Protein AF-Q8GTI9-F1 (afdb_monomer_lite)

pLDDT: mean 89.54, std 17.15, range [34.81, 98.62]

Organism: NCBI:txid209683

Radius of gyration: 22.35 Å; chains: 1; bounding box: 63×42×48 Å

InterPro domains:
  IPR003376 Peridinin-chlorophyll A binding protein [PF02429] (1-41)
  IPR003376 Peridinin-chlorophyll A binding protein [PF02429] (59-154)
  IPR036550 Peridinin-chlorophyll A binding superfamily [G3DSA:1.40.10.10] (1-45)
  IPR036550 Peridinin-chlorophyll A binding superfamily [G3DSA:1.40.10.10] (51-162)
  IPR036550 Peridinin-chlorophyll A binding superfamily [SSF48608] (1-51)
  IPR036550 Peridinin-chlorophyll A binding superfamily [SSF48608] (53-154)

Sequence (176 aa):
AVYDSVKGITDPKVPAYMKSLVNGPDAENAYKAFLEFKDVVAKNQVTTASAPAAVPSGDKIGVAAKALSDASYPFIKDIDWLSDIYLKPLPGKTAPETLKAIDKMIVMGAKMDGNLLKAAAEAHHKAIGSIDAKGVTSAADYEAVNAALGRLVAFRAQVHCHWTCTIPWPKSLVPP

Structure (mmCIF, N/CA/C/O backbone):
data_AF-Q8GTI9-F1
#
_entry.id   AF-Q8GTI9-F1
#
loop_
_atom_site.group_PDB
_atom_site.id
_atom_site.type_symbol
_atom_site.label_atom_id
_atom_site.label_alt_id
_atom_site.label_comp_id
_atom_site.label_asym_id
_atom_site.label_entity_id
_atom_site.label_seq_id
_atom_site.pdbx_PDB_ins_code
_atom_site.Cartn_x
_atom_site.Cartn_y
_atom_site.Cartn_z
_atom_site.occupancy
_atom_site.B_iso_or_equiv
_atom_site.auth_seq_id
_atom_site.auth_comp_id
_atom_site.auth_asym_id
_atom_site.auth_atom_id
_atom_site.pdbx_PDB_model_num
ATOM 1 N N . ALA A 1 1 ? -15.086 3.535 -1.855 1.00 89.31 1 ALA A N 1
ATOM 2 C CA . ALA A 1 1 ? -13.881 2.920 -2.456 1.00 89.31 1 ALA A CA 1
ATOM 3 C C . ALA A 1 1 ? -13.016 2.238 -1.398 1.00 89.31 1 ALA A C 1
ATOM 5 O O . ALA A 1 1 ? -13.216 1.054 -1.193 1.00 89.31 1 ALA A O 1
ATOM 6 N N . VAL A 1 2 ? -12.132 2.944 -0.669 1.00 95.62 2 VAL A N 1
ATOM 7 C CA . VAL A 1 2 ? -11.242 2.304 0.333 1.00 95.62 2 VAL A CA 1
ATOM 8 C C . VAL A 1 2 ? -12.025 1.504 1.383 1.00 95.62 2 VAL A C 1
ATOM 10 O O . VAL A 1 2 ? -11.707 0.344 1.622 1.00 95.62 2 VAL A O 1
ATOM 13 N N . TYR A 1 3 ? -13.086 2.090 1.955 1.00 95.44 3 TYR A N 1
ATOM 14 C CA . TYR A 1 3 ? -13.953 1.407 2.924 1.00 95.44 3 TYR A CA 1
ATOM 15 C C . TYR A 1 3 ? -14.537 0.097 2.370 1.00 95.44 3 TYR A C 1
ATOM 17 O O . TYR A 1 3 ? -14.464 -0.937 3.029 1.00 95.44 3 TYR A O 1
ATOM 25 N N . ASP A 1 4 ? -15.066 0.126 1.147 1.00 97.25 4 ASP A N 1
ATOM 26 C CA . ASP A 1 4 ? -15.725 -1.029 0.529 1.00 97.25 4 ASP A CA 1
ATOM 27 C C . ASP A 1 4 ? -14.730 -2.154 0.222 1.00 97.25 4 ASP A C 1
ATOM 29 O O . ASP A 1 4 ? -15.016 -3.320 0.489 1.00 97.25 4 ASP A O 1
ATOM 33 N N . SER A 1 5 ? -13.534 -1.809 -0.268 1.00 96.19 5 SER A N 1
ATOM 34 C CA . SER A 1 5 ? -12.468 -2.780 -0.533 1.00 96.19 5 SER A CA 1
ATOM 35 C C . SER A 1 5 ? -11.984 -3.465 0.747 1.00 96.19 5 SER A C 1
ATOM 37 O O . SER A 1 5 ? -11.868 -4.686 0.778 1.00 96.19 5 SER A O 1
ATOM 39 N N . VAL A 1 6 ? -11.755 -2.704 1.826 1.00 97.31 6 VAL A N 1
ATOM 40 C CA . VAL A 1 6 ? -11.324 -3.266 3.120 1.00 97.31 6 VAL A CA 1
ATOM 41 C C . VAL A 1 6 ? -12.430 -4.115 3.747 1.00 97.31 6 VAL A C 1
ATOM 43 O O . VAL A 1 6 ? -12.163 -5.202 4.262 1.00 97.31 6 VAL A O 1
ATOM 46 N N . LYS A 1 7 ? -13.690 -3.674 3.657 1.00 96.31 7 LYS A N 1
ATOM 47 C CA . LYS A 1 7 ? -14.843 -4.464 4.104 1.00 96.31 7 LYS A CA 1
ATOM 48 C C . LYS A 1 7 ? -14.905 -5.820 3.395 1.00 96.31 7 LYS A C 1
ATOM 50 O O . LYS A 1 7 ? -15.209 -6.811 4.048 1.00 96.31 7 LYS A O 1
ATOM 55 N N . GLY A 1 8 ? -14.585 -5.872 2.101 1.00 97.25 8 GLY A N 1
ATOM 56 C CA . GLY A 1 8 ? -14.595 -7.104 1.307 1.00 97.25 8 GLY A CA 1
ATOM 57 C C . GLY A 1 8 ? -13.639 -8.200 1.794 1.00 97.25 8 GLY A C 1
ATOM 58 O O . GLY A 1 8 ? -13.881 -9.368 1.508 1.00 97.25 8 GLY A O 1
ATOM 59 N N . ILE A 1 9 ? -12.593 -7.847 2.550 1.00 96.88 9 ILE A N 1
ATOM 60 C CA . ILE A 1 9 ? -11.600 -8.795 3.090 1.00 96.88 9 ILE A CA 1
ATOM 61 C C . ILE A 1 9 ? -11.668 -8.956 4.617 1.00 96.88 9 ILE A C 1
ATOM 63 O O . ILE A 1 9 ? -10.907 -9.732 5.189 1.00 96.88 9 ILE A O 1
ATOM 67 N N . THR A 1 10 ? -12.545 -8.215 5.298 1.00 97.56 10 THR A N 1
ATOM 68 C CA . THR A 1 10 ? -12.634 -8.230 6.764 1.00 97.56 10 THR A CA 1
ATOM 69 C C . THR A 1 10 ? -13.675 -9.250 7.219 1.00 97.56 10 THR A C 1
ATOM 71 O O . THR A 1 10 ? -14.847 -9.130 6.864 1.00 97.56 10 THR A O 1
ATOM 74 N N . ASP A 1 11 ? -13.279 -10.219 8.053 1.00 97.81 11 ASP A N 1
ATOM 75 C CA . ASP A 1 11 ? -14.241 -11.139 8.675 1.00 97.81 11 ASP A CA 1
ATOM 76 C C . ASP A 1 11 ? -15.249 -10.333 9.529 1.00 97.81 11 ASP A C 1
ATOM 78 O O . ASP A 1 11 ? -14.831 -9.524 10.369 1.00 97.81 11 ASP A O 1
ATOM 82 N N . PRO A 1 12 ? -16.572 -10.539 9.362 1.00 97.75 12 PRO A N 1
ATOM 83 C CA . PRO A 1 12 ? -17.602 -9.807 10.103 1.00 97.75 12 PRO A CA 1
ATOM 84 C C . PRO A 1 12 ? -17.482 -9.873 11.634 1.00 97.75 12 PRO A C 1
ATOM 86 O O . PRO A 1 12 ? -18.071 -9.045 12.328 1.00 97.75 12 PRO A O 1
ATOM 89 N N . LYS A 1 13 ? -16.735 -10.839 12.183 1.00 98.06 13 LYS A N 1
ATOM 90 C CA . LYS A 1 13 ? -16.496 -11.004 13.623 1.00 98.06 13 LYS A CA 1
ATOM 91 C C . LYS A 1 13 ? -15.380 -10.107 14.159 1.00 98.06 13 LYS A C 1
ATOM 93 O O . LYS A 1 13 ? -15.328 -9.898 15.371 1.00 98.06 13 LYS A O 1
ATOM 98 N N . VAL A 1 14 ? -14.514 -9.553 13.302 1.00 98.06 14 VAL A N 1
ATOM 99 C CA . VAL A 1 14 ? -13.379 -8.706 13.720 1.00 98.06 14 VAL A CA 1
ATOM 100 C C . VAL A 1 14 ? -13.822 -7.538 14.612 1.00 98.06 14 VAL A C 1
ATOM 102 O O . VAL A 1 14 ? -13.232 -7.383 15.682 1.00 98.06 14 VAL A O 1
ATOM 105 N N . PRO A 1 15 ? -14.867 -6.748 14.278 1.00 96.88 15 PRO A N 1
ATOM 106 C CA . PRO A 1 15 ? -15.280 -5.630 15.127 1.00 96.88 15 PRO A CA 1
ATOM 107 C C . PRO A 1 15 ? -15.746 -6.068 16.522 1.00 96.88 15 PRO A C 1
ATOM 109 O O . PRO A 1 15 ? -15.392 -5.438 17.517 1.00 96.88 15 PRO A O 1
ATOM 112 N N . ALA A 1 16 ? -16.507 -7.165 16.607 1.00 97.50 16 ALA A N 1
ATOM 113 C CA . ALA A 1 16 ? -16.986 -7.704 17.879 1.00 97.50 16 ALA A CA 1
ATOM 114 C C . ALA A 1 16 ? -15.826 -8.227 18.736 1.00 97.50 16 ALA A C 1
ATOM 116 O O . ALA A 1 16 ? -15.761 -7.933 19.929 1.00 97.50 16 ALA A O 1
ATOM 117 N N . TYR A 1 17 ? -14.882 -8.940 18.114 1.00 98.06 17 TYR A N 1
ATOM 118 C CA . TYR A 1 17 ? -13.674 -9.409 18.783 1.00 98.06 17 TYR A CA 1
ATOM 119 C C . TYR A 1 17 ? -12.837 -8.235 19.312 1.00 98.06 17 TYR A C 1
ATOM 121 O O . TYR A 1 17 ? -12.531 -8.212 20.498 1.00 98.06 17 TYR A O 1
ATOM 129 N N . MET A 1 18 ? -12.558 -7.208 18.500 1.00 98.06 18 MET A N 1
ATOM 130 C CA . MET A 1 18 ? -11.816 -6.018 18.951 1.00 98.06 18 MET A CA 1
ATOM 131 C C . MET A 1 18 ? -12.516 -5.290 20.105 1.00 98.06 18 MET A C 1
ATOM 133 O O . MET A 1 18 ? -11.867 -4.927 21.083 1.00 98.06 18 MET A O 1
ATOM 137 N N . LYS A 1 19 ? -13.845 -5.125 20.038 1.00 97.62 19 LYS A N 1
ATOM 138 C CA . LYS A 1 19 ? -14.626 -4.499 21.116 1.00 97.62 19 LYS A CA 1
ATOM 139 C C . LYS A 1 19 ? -14.585 -5.312 22.414 1.00 97.62 19 LYS A C 1
ATOM 141 O O . LYS A 1 19 ? -14.592 -4.722 23.486 1.00 97.62 19 LYS A O 1
ATOM 146 N N . SER A 1 20 ? -14.516 -6.644 22.335 1.00 97.94 20 SER A N 1
ATOM 147 C CA . SER A 1 20 ? -14.453 -7.509 23.525 1.00 97.94 20 SER A CA 1
ATOM 148 C C . SER A 1 20 ? -13.170 -7.352 24.353 1.00 97.94 20 SER A C 1
ATOM 150 O O . SER A 1 20 ? -13.149 -7.742 25.516 1.00 97.94 20 SER A O 1
ATOM 152 N N . LEU A 1 21 ? -12.113 -6.768 23.776 1.00 98.06 21 LEU A N 1
ATOM 153 C CA . LEU A 1 21 ? -10.814 -6.573 24.428 1.00 98.06 21 LEU A CA 1
ATOM 154 C C . LEU A 1 21 ? -10.710 -5.237 25.186 1.00 98.06 21 LEU A C 1
ATOM 156 O O . LEU A 1 21 ? -9.664 -4.938 25.760 1.00 98.06 21 LEU A O 1
ATOM 160 N N . VAL A 1 22 ? -11.762 -4.415 25.160 1.00 98.00 22 VAL A N 1
ATOM 161 C CA . VAL A 1 22 ? -11.781 -3.057 25.721 1.00 98.00 22 VAL A CA 1
ATOM 162 C C . VAL A 1 22 ? -13.078 -2.788 26.490 1.00 98.00 22 VAL A C 1
ATOM 164 O O . VAL A 1 22 ? -13.995 -3.607 26.521 1.00 98.00 22 VAL A O 1
ATOM 167 N N . ASN A 1 23 ? -13.178 -1.610 27.109 1.00 98.25 23 ASN A N 1
ATOM 168 C CA . ASN A 1 23 ? -14.426 -1.140 27.698 1.00 98.25 23 ASN A CA 1
ATOM 169 C C . ASN A 1 23 ? -15.465 -0.858 26.590 1.00 98.25 23 ASN A C 1
ATOM 171 O O . ASN A 1 23 ? -15.283 0.026 25.751 1.00 98.25 23 ASN A O 1
ATOM 175 N N . GLY A 1 24 ? -16.552 -1.635 26.579 1.00 96.50 24 GLY A N 1
ATOM 176 C CA . GLY A 1 24 ? -17.601 -1.558 25.559 1.00 96.50 24 GLY A CA 1
ATOM 177 C C . GLY A 1 24 ? -18.284 -0.185 25.463 1.00 96.50 24 GLY A C 1
ATOM 178 O O . GLY A 1 24 ? -18.338 0.357 24.356 1.00 96.50 24 GLY A O 1
ATOM 179 N N . PRO A 1 25 ? -18.789 0.382 26.577 1.00 97.94 25 PRO A N 1
ATOM 180 C CA . PRO A 1 25 ? -19.333 1.741 26.609 1.00 97.94 25 PRO A CA 1
ATOM 181 C C . PRO A 1 25 ? -18.376 2.813 26.073 1.00 97.94 25 PRO A C 1
ATOM 183 O O . PRO A 1 25 ? -18.790 3.650 25.270 1.00 97.94 25 PRO A O 1
ATOM 186 N N . ASP A 1 26 ? -17.095 2.764 26.444 1.00 98.38 26 ASP A N 1
ATOM 187 C CA . ASP A 1 26 ? -16.105 3.728 25.948 1.00 98.38 26 ASP A CA 1
ATOM 188 C C . ASP A 1 26 ? -15.901 3.597 24.432 1.00 98.38 26 ASP A C 1
ATOM 190 O O . ASP A 1 26 ? -15.853 4.603 23.722 1.00 98.38 26 ASP A O 1
ATOM 194 N N . ALA A 1 27 ? -15.864 2.368 23.906 1.00 98.19 27 ALA A N 1
ATOM 195 C CA . ALA A 1 27 ? -15.772 2.122 22.467 1.00 98.19 27 ALA A CA 1
ATOM 196 C C . ALA A 1 27 ? -17.000 2.648 21.696 1.00 98.19 27 ALA A C 1
ATOM 198 O O . ALA A 1 27 ? -16.861 3.204 20.605 1.00 98.19 27 ALA A O 1
ATOM 199 N N . GLU A 1 28 ? -18.207 2.508 22.252 1.00 97.81 28 GLU A N 1
ATOM 200 C CA . GLU A 1 28 ? -19.430 3.058 21.652 1.00 97.81 28 GLU A CA 1
ATOM 201 C C . GLU A 1 28 ? -19.438 4.586 21.656 1.00 97.81 28 GLU A C 1
ATOM 203 O O . GLU A 1 28 ? -19.818 5.205 20.660 1.00 97.81 28 GLU A O 1
ATOM 208 N N . ASN A 1 29 ? -18.995 5.199 22.753 1.00 98.31 29 ASN A N 1
ATOM 209 C CA . ASN A 1 29 ? -18.885 6.650 22.857 1.00 98.31 29 ASN A CA 1
ATOM 210 C C . ASN A 1 29 ? -17.844 7.200 21.872 1.00 98.31 29 ASN A C 1
ATOM 212 O O . ASN A 1 29 ? -18.123 8.174 21.171 1.00 98.31 29 ASN A O 1
ATOM 216 N N . ALA A 1 30 ? -16.695 6.533 21.734 1.00 98.44 30 ALA A N 1
ATOM 217 C CA . ALA A 1 30 ? -15.687 6.878 20.734 1.00 98.44 30 ALA A CA 1
ATOM 218 C C . ALA A 1 30 ? -16.236 6.777 19.300 1.00 98.44 30 ALA A C 1
ATOM 220 O O . ALA A 1 30 ? -15.993 7.662 18.479 1.00 98.44 30 ALA A O 1
ATOM 221 N N . TYR A 1 31 ? -17.024 5.739 18.996 1.00 97.94 31 TYR A N 1
ATOM 222 C CA . TYR A 1 31 ? -17.639 5.595 17.676 1.00 97.94 31 TYR A CA 1
ATOM 223 C C . TYR A 1 31 ? -18.667 6.694 17.382 1.00 97.94 31 TYR A C 1
ATOM 225 O O . TYR A 1 31 ? -18.675 7.237 16.279 1.00 97.94 31 TYR A O 1
ATOM 233 N N . LYS A 1 32 ? -19.494 7.084 18.361 1.00 98.31 32 LYS A N 1
ATOM 234 C CA . LYS A 1 32 ? -20.425 8.217 18.210 1.00 98.31 32 LYS A CA 1
ATOM 235 C C . LYS A 1 32 ? -19.679 9.517 17.903 1.00 98.31 32 LYS A C 1
ATOM 237 O O . LYS A 1 32 ? -20.009 10.182 16.925 1.00 98.31 32 LYS A O 1
ATOM 242 N N . ALA A 1 33 ? -18.622 9.821 18.658 1.00 98.50 33 ALA A N 1
ATOM 243 C CA . ALA A 1 33 ? -17.787 10.996 18.409 1.00 98.50 33 ALA A CA 1
ATOM 244 C C . ALA A 1 33 ? -17.128 10.959 17.015 1.00 98.50 33 ALA A C 1
ATOM 246 O O . ALA A 1 33 ? -17.057 11.974 16.325 1.00 98.50 33 ALA A O 1
ATOM 247 N N . PHE A 1 34 ? -16.697 9.780 16.551 1.00 98.31 34 PHE A N 1
ATOM 248 C CA . PHE A 1 34 ? -16.198 9.607 15.185 1.00 98.31 34 PHE A CA 1
ATOM 249 C C . PHE A 1 34 ? -17.267 9.917 14.124 1.00 98.31 34 PHE A C 1
ATOM 251 O O . PHE A 1 34 ? -16.955 10.556 13.116 1.00 98.31 34 PHE A O 1
ATOM 258 N N . LEU A 1 35 ? -18.525 9.506 14.345 1.00 98.12 35 LEU A N 1
ATOM 259 C CA . LEU A 1 35 ? -19.632 9.797 13.429 1.00 98.12 35 LEU A CA 1
ATOM 260 C C . LEU A 1 35 ? -19.925 11.298 13.313 1.00 98.12 35 LEU A C 1
ATOM 262 O O . LEU A 1 35 ? -20.272 11.748 12.222 1.00 98.12 35 LEU A O 1
ATOM 266 N N . GLU A 1 36 ? -19.752 12.063 14.387 1.00 98.19 36 GLU A N 1
ATOM 267 C CA . GLU A 1 36 ? -19.864 13.526 14.359 1.00 98.19 36 GLU A CA 1
ATOM 268 C C . GLU A 1 36 ? -18.652 14.164 13.663 1.00 98.19 36 GLU A C 1
ATOM 270 O O . GLU A 1 36 ? -18.795 15.037 12.803 1.00 98.19 36 GLU A O 1
ATOM 275 N N . PHE A 1 37 ? -17.442 13.684 13.968 1.00 98.38 37 PHE A N 1
ATOM 276 C CA . PHE A 1 37 ? -16.208 14.187 13.366 1.00 98.38 37 PHE A CA 1
ATOM 277 C C . PHE A 1 37 ? -16.189 14.024 11.841 1.00 98.38 37 PHE A C 1
ATOM 279 O O . PHE A 1 37 ? -15.826 14.963 11.127 1.00 98.38 37 PHE A O 1
ATOM 286 N N . LYS A 1 38 ? -16.630 12.873 11.309 1.00 97.25 38 LYS A N 1
ATOM 287 C CA . LYS A 1 38 ? -16.686 12.667 9.850 1.00 97.25 38 LYS A CA 1
ATOM 288 C C . LYS A 1 38 ? -17.587 13.683 9.138 1.00 97.25 38 LYS A C 1
ATOM 290 O O . LYS A 1 38 ? -17.324 13.990 7.980 1.00 97.25 38 LYS A O 1
ATOM 295 N N . ASP A 1 39 ? -18.607 14.230 9.804 1.00 97.88 39 ASP A N 1
ATOM 296 C CA . ASP A 1 39 ? -19.503 15.217 9.195 1.00 97.88 39 ASP A CA 1
ATOM 297 C C . ASP A 1 39 ? -18.815 16.578 9.073 1.00 97.88 39 ASP A C 1
ATOM 299 O O . ASP A 1 39 ? -19.031 17.303 8.101 1.00 97.88 39 ASP A O 1
ATOM 303 N N . VAL A 1 40 ? -17.924 16.910 10.013 1.00 98.12 40 VAL A N 1
ATOM 304 C CA . VAL A 1 40 ? -17.028 18.068 9.888 1.00 98.12 40 VAL A CA 1
ATOM 305 C C . VAL A 1 40 ? -16.045 17.856 8.738 1.00 98.12 40 VAL A C 1
ATOM 307 O O . VAL A 1 40 ? -15.872 18.756 7.919 1.00 98.12 40 VAL A O 1
ATOM 310 N N . VAL A 1 41 ? -15.441 16.669 8.623 1.00 97.88 41 VAL A N 1
ATOM 311 C CA . VAL A 1 41 ? -14.527 16.345 7.513 1.00 97.88 41 VAL A CA 1
ATOM 312 C C . VAL A 1 41 ? -15.242 16.452 6.163 1.00 97.88 41 VAL A C 1
ATOM 314 O O . VAL A 1 41 ? -14.729 17.114 5.265 1.00 97.88 41 VAL A O 1
ATOM 317 N N . ALA A 1 42 ? -16.444 15.881 6.031 1.00 96.25 42 ALA A N 1
ATOM 318 C CA . ALA A 1 42 ? -17.224 15.903 4.793 1.00 96.25 42 ALA A CA 1
ATOM 319 C C . ALA A 1 42 ? -17.546 17.332 4.326 1.00 96.25 42 ALA A C 1
ATOM 321 O O . ALA A 1 42 ? -17.446 17.631 3.139 1.00 96.25 42 ALA A O 1
ATOM 322 N N . LYS A 1 43 ? -17.864 18.242 5.257 1.00 97.19 43 LYS A N 1
ATOM 323 C CA . LYS A 1 43 ? -18.119 19.661 4.947 1.00 97.19 43 LYS A CA 1
ATOM 324 C C . LYS A 1 43 ? -16.889 20.407 4.421 1.00 97.19 43 LYS A C 1
ATOM 326 O O . LYS A 1 43 ? -17.050 21.409 3.735 1.00 97.19 43 LYS A O 1
ATOM 331 N N . ASN A 1 44 ? -15.685 19.942 4.753 1.00 97.38 44 ASN A N 1
ATOM 332 C CA . ASN A 1 44 ? -14.418 20.579 4.382 1.00 97.38 44 ASN A CA 1
ATOM 333 C C . ASN A 1 44 ? -13.658 19.806 3.289 1.00 97.38 44 ASN A C 1
ATOM 335 O O . ASN A 1 44 ? -12.519 20.143 2.966 1.00 97.38 44 ASN A O 1
ATOM 339 N N . GLN A 1 45 ? -14.251 18.747 2.735 1.00 96.19 45 GLN A N 1
ATOM 340 C CA . GLN A 1 45 ? -13.591 17.893 1.760 1.00 96.19 45 GLN A CA 1
ATOM 341 C C . GLN A 1 45 ? -13.524 18.570 0.384 1.00 96.19 45 GLN A C 1
ATOM 343 O O . GLN A 1 45 ? -14.511 19.110 -0.114 1.00 96.19 45 GLN A O 1
ATOM 348 N N . VAL A 1 46 ? -12.360 18.495 -0.266 1.00 95.69 46 VAL A N 1
ATOM 349 C CA . VAL A 1 46 ? -12.210 18.933 -1.661 1.00 95.69 46 VAL A CA 1
ATOM 350 C C . VAL A 1 46 ? -13.026 18.041 -2.600 1.00 95.69 46 VAL A C 1
ATOM 352 O O . VAL A 1 46 ? -13.068 16.822 -2.441 1.00 95.69 46 VAL A O 1
ATOM 355 N N . THR A 1 47 ? -13.659 18.642 -3.605 1.00 93.06 47 THR A N 1
ATOM 356 C CA . THR A 1 47 ? -14.529 17.931 -4.560 1.00 93.06 47 THR A CA 1
ATOM 357 C C . THR A 1 47 ? -13.785 17.390 -5.779 1.00 93.06 47 THR A C 1
ATOM 359 O O . THR A 1 47 ? -14.356 16.639 -6.566 1.00 93.06 47 THR A O 1
ATOM 362 N N . THR A 1 48 ? -12.512 17.755 -5.948 1.00 91.88 48 THR A N 1
ATOM 363 C CA . THR A 1 48 ? -11.678 17.341 -7.080 1.00 91.88 48 THR A CA 1
ATOM 364 C C . THR A 1 48 ? -10.329 16.820 -6.599 1.00 91.88 48 THR A C 1
ATOM 366 O O . THR A 1 48 ? -9.759 17.310 -5.622 1.00 91.88 48 THR A O 1
ATOM 369 N N . ALA A 1 49 ? -9.827 15.789 -7.278 1.00 91.44 49 ALA A N 1
ATOM 370 C CA . ALA A 1 49 ? -8.496 15.252 -7.030 1.00 91.44 49 ALA A CA 1
ATOM 371 C C . ALA A 1 49 ? -7.414 16.179 -7.611 1.00 91.44 49 ALA A C 1
ATOM 373 O O . ALA A 1 49 ? -7.641 16.889 -8.589 1.00 91.44 49 ALA A O 1
ATOM 374 N N . SER A 1 50 ? -6.216 16.146 -7.024 1.00 91.44 50 SER A N 1
ATOM 375 C CA . SER A 1 50 ? -5.063 16.899 -7.531 1.00 91.44 50 SER A CA 1
ATOM 376 C C . SER A 1 50 ? -4.480 16.271 -8.805 1.00 91.44 50 SER A C 1
ATOM 378 O O . SER A 1 50 ? -4.501 15.050 -8.964 1.00 91.44 50 SER A O 1
ATOM 380 N N . ALA A 1 51 ? -3.905 17.099 -9.685 1.00 94.00 51 ALA A N 1
ATOM 381 C CA . ALA A 1 51 ? -3.282 16.665 -10.943 1.00 94.00 51 ALA A CA 1
ATOM 382 C C . ALA A 1 51 ? -2.133 15.658 -10.722 1.00 94.00 51 ALA A C 1
ATOM 384 O O . ALA A 1 51 ? -1.463 15.790 -9.699 1.00 94.00 51 ALA A O 1
ATOM 385 N N . PRO A 1 52 ? -1.872 14.701 -11.640 1.00 94.56 52 PRO A N 1
ATOM 386 C CA . PRO A 1 52 ? -0.825 13.678 -11.495 1.00 94.56 52 PRO A CA 1
ATOM 387 C C . PRO A 1 52 ? 0.574 14.232 -11.195 1.00 94.56 52 PRO A C 1
ATOM 389 O O . PRO A 1 52 ? 0.845 15.411 -11.435 1.00 94.56 52 PRO A O 1
ATOM 392 N N . ALA A 1 53 ? 1.471 13.391 -10.678 1.00 95.25 53 ALA A N 1
ATOM 393 C CA . ALA A 1 53 ? 2.843 13.811 -10.412 1.00 95.25 53 ALA A CA 1
ATOM 394 C C . ALA A 1 53 ? 3.612 14.137 -11.702 1.00 95.25 53 ALA A C 1
ATOM 396 O O . ALA A 1 53 ? 3.442 13.499 -12.742 1.00 95.25 53 ALA A O 1
ATOM 397 N N . ALA A 1 54 ? 4.533 15.096 -11.615 1.00 92.12 54 ALA A N 1
ATOM 398 C CA . ALA A 1 54 ? 5.495 15.348 -12.679 1.00 92.12 54 ALA A CA 1
ATOM 399 C C . ALA A 1 54 ? 6.632 14.317 -12.600 1.00 92.12 54 ALA A C 1
ATOM 401 O O . ALA A 1 54 ? 7.372 14.279 -11.614 1.00 92.12 54 ALA A O 1
ATOM 402 N N . VAL A 1 55 ? 6.788 13.492 -13.637 1.00 89.12 55 VAL A N 1
ATOM 403 C CA . VAL A 1 55 ? 7.826 12.452 -13.701 1.00 89.12 55 VAL A CA 1
ATOM 404 C C . VAL A 1 55 ? 8.940 12.886 -14.661 1.00 89.12 55 VAL A C 1
ATOM 406 O O . VAL A 1 55 ? 8.663 13.104 -15.842 1.00 89.12 55 VAL A O 1
ATOM 409 N N . PRO A 1 56 ? 10.202 13.003 -14.203 1.00 85.69 56 PRO A N 1
ATOM 410 C CA . PRO A 1 56 ? 11.335 13.257 -15.090 1.00 85.69 56 PRO A CA 1
ATOM 411 C C . PRO A 1 56 ? 11.500 12.139 -16.127 1.00 85.69 56 PRO A C 1
ATOM 413 O O . PRO A 1 56 ? 11.376 10.958 -15.797 1.00 85.69 56 PRO A O 1
ATOM 416 N N . SER A 1 57 ? 11.832 12.506 -17.365 1.00 84.88 57 SER A N 1
ATOM 417 C CA . SER A 1 57 ? 12.110 11.563 -18.454 1.00 84.88 57 SER A CA 1
ATOM 418 C C . SER A 1 57 ? 13.562 11.676 -18.914 1.00 84.88 57 SER A C 1
ATOM 420 O O . SER A 1 57 ? 14.123 12.771 -18.935 1.00 84.88 57 SER A O 1
ATOM 422 N N . GLY A 1 58 ? 14.174 10.542 -19.269 1.00 85.31 58 GLY A N 1
ATOM 423 C CA . GLY A 1 58 ? 15.544 10.480 -19.794 1.00 85.31 58 GLY A CA 1
ATOM 424 C C . GLY A 1 58 ? 16.651 10.810 -18.785 1.00 85.31 58 GLY A C 1
ATOM 425 O O . GLY A 1 58 ? 17.796 11.025 -19.179 1.00 85.31 58 GLY A O 1
ATOM 426 N N . ASP A 1 59 ? 16.342 10.866 -17.488 1.00 93.44 59 ASP A N 1
ATOM 427 C CA . ASP A 1 59 ? 17.344 11.093 -16.453 1.00 93.44 59 ASP A CA 1
ATOM 428 C C . ASP A 1 59 ? 18.231 9.856 -16.228 1.00 93.44 59 ASP A C 1
ATOM 430 O O . ASP A 1 59 ? 17.873 8.717 -16.534 1.00 93.44 59 ASP A O 1
ATOM 434 N N . LYS A 1 60 ? 19.420 10.074 -15.650 1.00 95.31 60 LYS A N 1
ATOM 435 C CA . LYS A 1 60 ? 20.381 8.988 -15.384 1.00 95.31 60 LYS A CA 1
ATOM 436 C C . LYS A 1 60 ? 19.806 7.904 -14.467 1.00 95.31 60 LYS A C 1
ATOM 438 O O . LYS A 1 60 ? 20.193 6.746 -14.587 1.00 95.31 60 LYS A O 1
ATOM 443 N N . ILE A 1 61 ? 18.887 8.276 -13.572 1.00 94.94 61 ILE A N 1
ATOM 444 C CA . ILE A 1 61 ? 18.211 7.329 -12.680 1.00 94.94 61 ILE A CA 1
ATOM 445 C C . ILE A 1 61 ? 17.275 6.419 -13.476 1.00 94.94 61 ILE A C 1
ATOM 447 O O . ILE A 1 61 ? 17.314 5.214 -13.257 1.00 94.94 61 ILE A O 1
ATOM 451 N N . GLY A 1 62 ? 16.499 6.948 -14.428 1.00 93.94 62 GLY A N 1
ATOM 452 C CA . GLY A 1 62 ? 15.675 6.129 -15.319 1.00 93.94 62 GLY A CA 1
ATOM 453 C C . GLY A 1 62 ? 16.505 5.130 -16.129 1.00 93.94 62 GLY A C 1
ATOM 454 O O . GLY A 1 62 ? 16.179 3.948 -16.165 1.00 93.94 62 GLY A O 1
ATOM 455 N N . VAL A 1 63 ? 17.637 5.567 -16.693 1.00 95.00 63 VAL A N 1
ATOM 456 C CA . VAL A 1 63 ? 18.549 4.675 -17.437 1.00 95.00 63 VAL A CA 1
ATOM 457 C C . VAL A 1 63 ? 19.114 3.565 -16.542 1.00 95.00 63 VAL A C 1
ATOM 459 O O . VAL A 1 63 ? 19.127 2.398 -16.929 1.00 95.00 63 VAL A O 1
ATOM 462 N N . ALA A 1 64 ? 19.557 3.905 -15.329 1.00 96.94 64 ALA A N 1
ATOM 463 C CA . ALA A 1 64 ? 20.059 2.916 -14.376 1.00 96.94 64 ALA A CA 1
ATOM 464 C C . ALA A 1 64 ? 18.957 1.958 -13.892 1.00 96.94 64 ALA A C 1
ATOM 466 O O . ALA A 1 64 ? 19.207 0.765 -13.727 1.00 96.94 64 ALA A O 1
ATOM 467 N N . ALA A 1 65 ? 17.732 2.457 -13.702 1.00 97.56 65 ALA A N 1
ATOM 468 C CA . ALA A 1 65 ? 16.582 1.650 -13.316 1.00 97.56 65 ALA A CA 1
ATOM 469 C C . ALA A 1 65 ? 16.214 0.628 -14.392 1.00 97.56 65 ALA A C 1
ATOM 471 O O . ALA A 1 65 ? 15.866 -0.499 -14.046 1.00 97.56 65 ALA A O 1
ATOM 472 N N . LYS A 1 66 ? 16.359 0.976 -15.674 1.00 96.44 66 LYS A N 1
ATOM 473 C CA . LYS A 1 66 ? 16.217 0.014 -16.765 1.00 96.44 66 LYS A CA 1
ATOM 474 C C . LYS A 1 66 ? 17.210 -1.140 -16.643 1.00 96.44 66 LYS A C 1
ATOM 476 O O . LYS A 1 66 ? 16.798 -2.294 -16.610 1.00 96.44 66 LYS A O 1
ATOM 481 N N . ALA A 1 67 ? 18.499 -0.829 -16.506 1.00 96.69 67 ALA A N 1
ATOM 482 C CA . ALA A 1 67 ? 19.536 -1.853 -16.373 1.00 96.69 67 ALA A CA 1
ATOM 483 C C . ALA A 1 67 ? 19.320 -2.748 -15.138 1.00 96.69 67 ALA A C 1
ATOM 485 O O . ALA A 1 67 ? 19.464 -3.966 -15.228 1.00 96.69 67 ALA A O 1
ATOM 486 N N . LEU A 1 68 ? 18.927 -2.154 -14.003 1.00 98.06 68 LEU A N 1
ATOM 487 C CA . LEU A 1 68 ? 18.537 -2.898 -12.803 1.00 98.06 68 LEU A CA 1
ATOM 488 C C . LEU A 1 68 ? 17.370 -3.841 -13.100 1.00 98.06 68 LEU A C 1
ATOM 490 O O . LEU A 1 68 ? 17.444 -5.019 -12.769 1.00 98.06 68 LEU A O 1
ATOM 494 N N . SER A 1 69 ? 16.320 -3.326 -13.736 1.00 98.31 69 SER A N 1
ATOM 495 C CA . SER A 1 69 ? 15.085 -4.068 -13.979 1.00 98.31 69 SER A CA 1
ATOM 496 C C . SER A 1 69 ? 15.305 -5.225 -14.939 1.00 98.31 69 SER A C 1
ATOM 498 O O . SER A 1 69 ? 14.873 -6.330 -14.644 1.00 98.31 69 SER A O 1
ATOM 500 N N . ASP A 1 70 ? 16.043 -5.015 -16.029 1.00 97.81 70 ASP A N 1
ATOM 501 C CA . ASP A 1 70 ? 16.393 -6.083 -16.970 1.00 97.81 70 ASP A CA 1
ATOM 502 C C . ASP A 1 70 ? 17.161 -7.220 -16.262 1.00 97.81 70 ASP A C 1
ATOM 504 O O . ASP A 1 70 ? 16.902 -8.399 -16.511 1.00 97.81 70 ASP A O 1
ATOM 508 N N . ALA A 1 71 ? 18.064 -6.878 -15.335 1.00 98.56 71 ALA A N 1
ATOM 509 C CA . ALA A 1 71 ? 18.851 -7.851 -14.582 1.00 98.56 71 ALA A CA 1
ATOM 510 C C . ALA A 1 71 ? 18.055 -8.567 -13.473 1.00 98.56 71 ALA A C 1
ATOM 512 O O . ALA A 1 71 ? 18.283 -9.752 -13.228 1.00 98.56 71 ALA A O 1
ATOM 513 N N . SER A 1 72 ? 17.136 -7.877 -12.790 1.00 98.56 72 SER A N 1
ATOM 514 C CA . SER A 1 72 ? 16.396 -8.421 -11.641 1.00 98.56 72 SER A CA 1
ATOM 515 C C . SER A 1 72 ? 15.004 -8.955 -11.982 1.00 98.56 72 SER A C 1
ATOM 517 O O . SER A 1 72 ? 14.402 -9.634 -11.150 1.00 98.56 72 SER A O 1
ATOM 519 N N . TYR A 1 73 ? 14.481 -8.718 -13.189 1.00 98.31 73 TYR A N 1
ATOM 520 C CA . TYR A 1 73 ? 13.151 -9.201 -13.568 1.00 98.31 73 TYR A CA 1
ATOM 521 C C . TYR A 1 73 ? 13.014 -10.735 -13.535 1.00 98.31 73 TYR A C 1
ATOM 523 O O . TYR A 1 73 ? 11.973 -11.224 -13.095 1.00 98.31 73 TYR A O 1
ATOM 531 N N . PRO A 1 74 ? 14.025 -11.543 -13.930 1.00 98.31 74 PRO A N 1
ATOM 532 C CA . PRO A 1 74 ? 13.968 -12.988 -13.721 1.00 98.31 74 PRO A CA 1
ATOM 533 C C . PRO A 1 74 ? 13.747 -13.363 -12.251 1.00 98.31 74 PRO A C 1
ATOM 535 O O . PRO A 1 74 ? 12.886 -14.186 -11.970 1.00 98.31 74 PRO A O 1
ATOM 538 N N . PHE A 1 75 ? 14.438 -12.690 -11.326 1.00 98.19 75 PHE A N 1
ATOM 539 C CA . PHE A 1 75 ? 14.307 -12.934 -9.891 1.00 98.19 75 PHE A CA 1
ATOM 540 C C . PHE A 1 75 ? 12.903 -12.608 -9.367 1.00 98.19 75 PHE A C 1
ATOM 542 O O . PHE A 1 75 ? 12.330 -13.419 -8.648 1.00 98.19 75 PHE A O 1
ATOM 549 N N . ILE A 1 76 ? 12.302 -11.471 -9.745 1.00 97.44 76 ILE A N 1
ATOM 550 C CA . ILE A 1 76 ? 10.974 -11.117 -9.211 1.00 97.44 76 ILE A CA 1
ATOM 551 C C . ILE A 1 76 ? 9.856 -12.053 -9.684 1.00 97.44 76 ILE A C 1
ATOM 553 O O . ILE A 1 76 ? 8.821 -12.128 -9.026 1.00 97.44 76 ILE A O 1
ATOM 557 N N . LYS A 1 77 ? 10.051 -12.758 -10.807 1.00 97.69 77 LYS A N 1
ATOM 558 C CA . LYS A 1 77 ? 9.108 -13.777 -11.295 1.00 97.69 77 LYS A CA 1
ATOM 559 C C . LYS A 1 77 ? 9.130 -15.056 -10.458 1.00 97.69 77 LYS A C 1
ATOM 561 O O . LYS A 1 77 ? 8.138 -15.781 -10.459 1.00 97.69 77 LYS A O 1
ATOM 566 N N . ASP A 1 78 ? 10.245 -15.327 -9.783 1.00 97.44 78 ASP A N 1
ATOM 567 C CA . ASP A 1 78 ? 10.424 -16.515 -8.944 1.00 97.44 78 ASP A CA 1
ATOM 568 C C . ASP A 1 78 ? 9.936 -16.288 -7.502 1.00 97.44 78 ASP A C 1
ATOM 570 O O . ASP A 1 78 ? 9.787 -17.241 -6.737 1.00 97.44 78 ASP A O 1
ATOM 574 N N . ILE A 1 79 ? 9.665 -15.035 -7.123 1.00 97.62 79 ILE A N 1
ATOM 575 C CA . ILE A 1 79 ? 9.091 -14.685 -5.823 1.00 97.62 79 ILE A CA 1
ATOM 57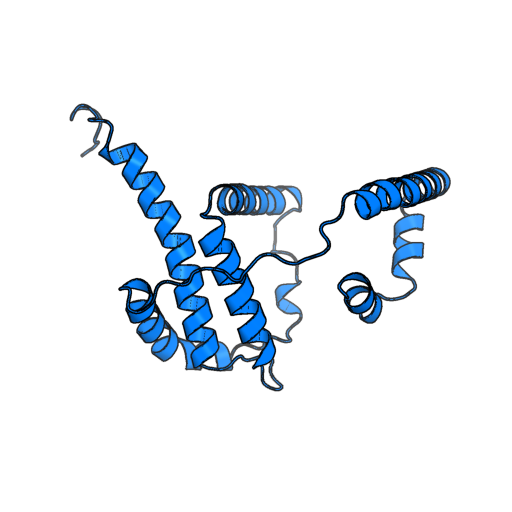6 C C . ILE A 1 79 ? 7.606 -15.063 -5.797 1.00 97.62 79 ILE A C 1
ATOM 578 O O . ILE A 1 79 ? 6.831 -14.655 -6.661 1.00 97.62 79 ILE A O 1
ATOM 582 N N . ASP A 1 80 ? 7.193 -15.788 -4.759 1.00 97.44 80 ASP A N 1
ATOM 583 C CA . ASP A 1 80 ? 5.779 -16.040 -4.480 1.00 97.44 80 ASP A CA 1
ATOM 584 C C . ASP A 1 80 ? 5.140 -14.836 -3.770 1.00 97.44 80 ASP A C 1
ATOM 586 O O . ASP A 1 80 ? 5.078 -14.775 -2.543 1.00 97.44 80 ASP A O 1
ATOM 590 N N . TRP A 1 81 ? 4.649 -13.873 -4.553 1.00 97.50 81 TRP A N 1
ATOM 591 C CA . TRP A 1 81 ? 4.008 -12.647 -4.057 1.00 97.50 81 TRP A CA 1
ATOM 592 C C . TRP A 1 81 ? 2.703 -12.881 -3.285 1.00 97.50 81 TRP A C 1
ATOM 594 O O . TRP A 1 81 ? 2.225 -11.965 -2.617 1.00 97.50 81 TRP A O 1
ATOM 604 N N . LEU A 1 82 ? 2.125 -14.084 -3.364 1.00 96.56 82 LEU A N 1
ATOM 605 C CA . LEU A 1 82 ? 0.888 -14.453 -2.671 1.00 96.56 82 LEU A CA 1
ATOM 606 C C . LEU A 1 82 ? 1.149 -15.188 -1.347 1.00 96.56 82 LEU A C 1
ATOM 608 O O . LEU A 1 82 ? 0.204 -15.555 -0.647 1.00 96.56 82 LEU A O 1
ATOM 612 N N . SER A 1 83 ? 2.420 -15.386 -0.988 1.00 97.19 83 SER A N 1
ATOM 613 C CA . SER A 1 83 ? 2.816 -16.057 0.245 1.00 97.19 83 SER A CA 1
ATOM 614 C C . SER A 1 83 ? 2.446 -15.252 1.497 1.00 97.19 83 SER A C 1
ATOM 616 O O . SER A 1 83 ? 2.630 -14.035 1.571 1.00 97.19 83 SER A O 1
ATOM 618 N N . ASP A 1 84 ? 2.003 -15.944 2.549 1.00 96.62 84 ASP A N 1
ATOM 619 C CA . ASP A 1 84 ? 1.720 -15.337 3.854 1.00 96.62 84 ASP A CA 1
ATOM 620 C C . ASP A 1 84 ? 2.994 -15.023 4.666 1.00 96.62 84 ASP A C 1
ATOM 622 O O . ASP A 1 84 ? 2.915 -14.416 5.740 1.00 96.62 84 ASP A O 1
ATOM 626 N N . ILE A 1 85 ? 4.175 -15.408 4.159 1.00 95.94 85 ILE A N 1
ATOM 627 C CA . ILE A 1 85 ? 5.461 -15.226 4.840 1.00 95.94 85 ILE A CA 1
ATOM 628 C C . ILE A 1 85 ? 5.742 -13.755 5.159 1.00 95.94 85 ILE A C 1
ATOM 630 O O . ILE A 1 85 ? 6.293 -13.446 6.214 1.00 95.94 85 ILE A O 1
ATOM 634 N N . TYR A 1 86 ? 5.292 -12.839 4.297 1.00 94.50 86 TYR A N 1
ATOM 635 C CA . TYR A 1 86 ? 5.489 -11.396 4.451 1.00 94.50 86 TYR A CA 1
ATOM 636 C C . TYR A 1 86 ? 4.683 -10.785 5.606 1.00 94.50 86 TYR A C 1
ATOM 638 O O . TYR A 1 86 ? 4.942 -9.649 5.999 1.00 94.50 86 TYR A O 1
ATOM 646 N N . LEU A 1 87 ? 3.721 -11.529 6.165 1.00 95.06 87 LEU A N 1
ATOM 647 C CA . LEU A 1 87 ? 2.909 -11.117 7.313 1.00 95.06 87 LEU A CA 1
ATOM 648 C C . LEU A 1 87 ? 3.399 -11.722 8.638 1.00 95.06 87 LEU A C 1
ATOM 650 O O . LEU A 1 87 ? 2.862 -11.395 9.699 1.00 95.06 87 LEU A O 1
ATOM 654 N N . LYS A 1 88 ? 4.392 -12.622 8.609 1.00 94.00 88 LYS A N 1
ATOM 655 C CA . LYS A 1 88 ? 4.918 -13.253 9.826 1.00 94.00 88 LYS A CA 1
ATOM 656 C C . LYS A 1 88 ? 5.751 -12.250 10.635 1.00 94.00 88 LYS A C 1
ATOM 658 O O . LYS A 1 88 ? 6.472 -11.435 10.058 1.00 94.00 88 LYS A O 1
ATOM 663 N N . PRO A 1 89 ? 5.685 -12.301 11.979 1.00 92.38 89 PRO A N 1
ATOM 664 C CA . PRO A 1 89 ? 6.483 -11.418 12.816 1.00 92.38 89 PRO A CA 1
ATOM 665 C C . PRO A 1 89 ? 7.975 -11.688 12.619 1.00 92.38 89 PRO A C 1
ATOM 667 O O . PRO A 1 89 ? 8.397 -12.828 12.417 1.00 92.38 89 PRO A O 1
ATOM 670 N N . LEU A 1 90 ? 8.782 -10.634 12.735 1.00 92.75 90 LEU A N 1
ATOM 671 C CA . LEU A 1 90 ? 10.235 -10.753 12.682 1.00 92.75 90 LEU A CA 1
ATOM 672 C C . LEU A 1 90 ? 10.736 -11.637 13.841 1.00 92.75 90 LEU A C 1
ATOM 674 O O . LEU A 1 90 ? 10.458 -11.318 15.003 1.00 92.75 90 LEU A O 1
ATOM 678 N N . PRO A 1 91 ? 11.489 -12.721 13.562 1.00 93.25 91 PRO A N 1
ATOM 679 C CA . PRO A 1 91 ? 11.985 -13.613 14.602 1.00 93.25 91 PRO A CA 1
ATOM 680 C C . PRO A 1 91 ? 12.787 -12.860 15.669 1.00 93.25 91 PRO A C 1
ATOM 682 O O . PRO A 1 91 ? 13.726 -12.125 15.360 1.00 93.25 91 PRO A O 1
ATOM 685 N N . GLY A 1 92 ? 12.410 -13.038 16.937 1.00 94.44 92 GLY A N 1
ATOM 686 C CA . GLY A 1 92 ? 13.122 -12.454 18.077 1.00 94.44 92 GLY A CA 1
ATOM 687 C C . GLY A 1 92 ? 12.996 -10.934 18.226 1.00 94.44 92 GLY A C 1
ATOM 688 O O . GLY A 1 92 ? 13.797 -10.348 18.951 1.00 94.44 92 GLY A O 1
ATOM 689 N N . LYS A 1 93 ? 12.035 -10.282 17.553 1.00 95.00 93 LYS A N 1
ATOM 690 C CA . LYS A 1 93 ? 11.770 -8.843 17.708 1.00 95.00 93 LYS A CA 1
ATOM 691 C C . LYS A 1 93 ? 10.444 -8.584 18.401 1.00 95.00 93 LYS A C 1
ATOM 693 O O . LYS A 1 93 ? 9.418 -9.173 18.073 1.00 95.00 93 LYS A O 1
ATOM 698 N N . THR A 1 94 ? 10.470 -7.657 19.348 1.00 94.44 94 THR A N 1
ATOM 699 C CA . THR A 1 94 ? 9.277 -7.167 20.038 1.00 94.44 94 THR A CA 1
ATOM 700 C C . THR A 1 94 ? 8.604 -6.041 19.248 1.00 94.44 94 THR A C 1
ATOM 702 O O . THR A 1 94 ? 9.236 -5.364 18.433 1.00 94.44 94 THR A O 1
ATOM 705 N N . ALA A 1 95 ? 7.318 -5.784 19.514 1.00 94.75 95 ALA A N 1
ATOM 706 C CA . ALA A 1 95 ? 6.603 -4.675 18.877 1.00 94.75 95 ALA A CA 1
ATOM 707 C C . ALA A 1 95 ? 7.279 -3.299 19.096 1.00 94.75 95 ALA A C 1
ATOM 709 O O . ALA A 1 95 ? 7.413 -2.562 18.117 1.00 94.75 95 ALA A O 1
ATOM 710 N N . PRO A 1 96 ? 7.787 -2.946 20.300 1.00 96.12 96 PRO A N 1
ATOM 711 C CA . PRO A 1 96 ? 8.525 -1.695 20.496 1.00 96.12 96 PRO A CA 1
ATOM 712 C C . PRO A 1 96 ? 9.809 -1.584 19.661 1.00 96.12 96 PRO A C 1
ATOM 714 O O . PRO A 1 96 ? 10.152 -0.494 19.205 1.00 96.12 96 PRO A O 1
ATOM 717 N N . GLU A 1 97 ? 10.532 -2.685 19.445 1.00 94.88 97 GLU A N 1
ATOM 718 C CA . GLU A 1 97 ? 11.731 -2.682 18.597 1.00 94.88 97 GLU A CA 1
ATOM 719 C C . GLU A 1 97 ? 11.380 -2.482 17.123 1.00 94.88 97 GLU A C 1
ATOM 721 O O . GLU A 1 97 ? 11.993 -1.645 16.459 1.00 94.88 97 GLU A O 1
ATOM 726 N N . THR A 1 98 ? 10.358 -3.181 16.622 1.00 94.75 98 THR A N 1
ATOM 727 C CA . THR A 1 98 ? 9.862 -2.988 15.252 1.00 94.75 98 THR A CA 1
ATOM 728 C C . THR A 1 98 ? 9.338 -1.563 15.048 1.00 94.75 98 THR A C 1
ATOM 730 O O . THR A 1 98 ? 9.610 -0.948 14.016 1.00 94.75 98 THR A O 1
ATOM 733 N N . LEU A 1 99 ? 8.673 -0.977 16.051 1.00 96.56 99 LEU A N 1
ATOM 734 C CA . LEU A 1 99 ? 8.187 0.403 15.992 1.00 96.56 99 LEU A CA 1
ATOM 735 C C . LEU A 1 99 ? 9.326 1.424 15.849 1.00 96.56 99 LEU A C 1
ATOM 737 O O . LEU A 1 99 ? 9.180 2.385 15.099 1.00 96.56 99 LEU A O 1
ATOM 741 N N . LYS A 1 100 ? 10.483 1.210 16.492 1.00 94.81 100 LYS A N 1
ATOM 742 C CA . LYS A 1 100 ? 11.660 2.083 16.309 1.00 94.81 100 LYS A CA 1
ATOM 743 C C . LYS A 1 100 ? 12.176 2.069 14.869 1.00 94.81 100 LYS A C 1
ATOM 745 O O . LYS A 1 100 ? 12.645 3.095 14.384 1.00 94.81 100 LYS A O 1
ATOM 750 N N . ALA A 1 101 ? 12.099 0.931 14.179 1.00 94.62 101 ALA A N 1
ATOM 751 C CA . ALA A 1 101 ? 12.457 0.854 12.763 1.00 94.62 101 ALA A CA 1
ATOM 752 C C . ALA A 1 101 ? 11.416 1.566 11.879 1.00 94.62 101 ALA A C 1
ATOM 754 O O . ALA A 1 101 ? 11.788 2.327 10.985 1.00 94.62 101 ALA A O 1
ATOM 755 N N . ILE A 1 102 ? 10.123 1.389 12.175 1.00 95.44 102 ILE A N 1
ATOM 756 C CA . ILE A 1 102 ? 9.025 2.096 11.494 1.00 95.44 102 ILE A CA 1
ATOM 757 C C . ILE A 1 102 ? 9.154 3.615 11.666 1.00 95.44 102 ILE A C 1
ATOM 759 O O . ILE A 1 102 ? 9.016 4.345 10.687 1.00 95.44 102 ILE A O 1
ATOM 763 N N . ASP A 1 103 ? 9.509 4.095 12.858 1.00 95.88 103 ASP A N 1
ATOM 764 C CA . ASP A 1 103 ? 9.777 5.515 13.118 1.00 95.88 103 ASP A CA 1
ATOM 765 C C . ASP A 1 103 ? 10.843 6.081 12.165 1.00 95.88 103 ASP A C 1
ATOM 767 O O . ASP A 1 103 ? 10.650 7.135 11.556 1.00 95.88 103 ASP A O 1
ATOM 771 N N . LYS A 1 104 ? 11.939 5.348 11.923 1.00 93.69 104 LYS A N 1
ATOM 772 C CA . LYS A 1 104 ? 12.960 5.784 10.955 1.00 93.69 104 LYS A CA 1
ATOM 773 C C . LYS A 1 104 ? 12.423 5.879 9.530 1.00 93.69 104 LYS A C 1
ATOM 775 O O . LYS A 1 104 ? 12.815 6.802 8.815 1.00 93.69 104 LYS A O 1
ATOM 780 N N . MET A 1 105 ? 11.515 4.989 9.128 1.00 91.94 105 MET A N 1
ATOM 781 C CA . MET A 1 105 ? 10.844 5.065 7.825 1.00 91.94 105 MET A CA 1
ATOM 782 C C . MET A 1 105 ? 9.862 6.245 7.751 1.00 91.94 105 MET A C 1
ATOM 784 O O . MET A 1 105 ? 9.820 6.930 6.732 1.00 91.94 105 MET A O 1
ATOM 788 N N . ILE A 1 106 ? 9.145 6.563 8.833 1.00 93.50 106 ILE A N 1
ATOM 789 C CA . ILE A 1 106 ? 8.259 7.739 8.910 1.00 93.50 106 ILE A CA 1
ATOM 790 C C . ILE A 1 106 ? 9.072 9.033 8.800 1.00 93.50 106 ILE A C 1
ATOM 792 O O . ILE A 1 106 ? 8.776 9.886 7.963 1.00 93.50 106 ILE A O 1
ATOM 796 N N . VAL A 1 107 ? 10.155 9.160 9.574 1.00 92.38 107 VAL A N 1
ATOM 797 C CA . VAL A 1 107 ? 11.097 10.292 9.481 1.00 92.38 107 VAL A CA 1
ATOM 798 C C . VAL A 1 107 ? 11.748 10.359 8.094 1.00 92.38 107 VAL A C 1
ATOM 800 O O . VAL A 1 107 ? 12.164 11.430 7.633 1.00 92.38 107 VAL A O 1
ATOM 803 N N . MET A 1 108 ? 11.863 9.222 7.405 1.00 86.56 108 MET A N 1
ATOM 804 C CA . MET A 1 108 ? 12.259 9.180 6.006 1.00 86.56 108 MET A CA 1
ATOM 805 C C . MET A 1 108 ? 11.217 9.817 5.095 1.00 86.56 108 MET A C 1
ATOM 807 O O . MET A 1 108 ? 11.532 10.850 4.495 1.00 86.56 108 MET A O 1
ATOM 811 N N . GLY A 1 109 ? 10.004 9.265 5.063 1.00 89.69 109 GLY A N 1
ATOM 812 C CA . GLY A 1 109 ? 8.909 9.719 4.208 1.00 89.69 109 GLY A CA 1
ATOM 813 C C . GLY A 1 109 ? 8.519 11.178 4.439 1.00 89.69 109 GLY A C 1
ATOM 814 O O . GLY A 1 109 ? 8.405 11.934 3.483 1.00 89.69 109 GLY A O 1
ATOM 815 N N . ALA A 1 110 ? 8.435 11.629 5.694 1.00 91.94 110 ALA A N 1
ATOM 816 C CA . ALA A 1 110 ? 8.061 13.010 6.030 1.00 91.94 110 ALA A CA 1
ATOM 817 C C . ALA A 1 110 ? 9.044 14.075 5.507 1.00 91.94 110 ALA A C 1
ATOM 819 O O . ALA A 1 110 ? 8.725 15.258 5.455 1.00 91.94 110 ALA A O 1
ATOM 820 N N . LYS A 1 111 ? 10.259 13.658 5.150 1.00 88.62 111 LYS A N 1
ATOM 821 C CA . LYS A 1 111 ? 11.336 14.519 4.658 1.00 88.62 111 LYS A CA 1
ATOM 822 C C . LYS A 1 111 ? 11.658 14.260 3.182 1.00 88.62 111 LYS A C 1
ATOM 824 O O . LYS A 1 111 ? 12.688 14.736 2.727 1.00 88.62 111 LYS A O 1
ATOM 829 N N . MET A 1 112 ? 10.895 13.432 2.470 1.00 89.12 112 MET A N 1
ATOM 830 C CA . MET A 1 112 ? 11.074 13.204 1.030 1.00 89.12 112 MET A CA 1
ATOM 831 C C . MET A 1 112 ? 10.311 14.255 0.214 1.00 89.12 112 MET A C 1
ATOM 833 O O . MET A 1 112 ? 9.374 14.873 0.713 1.00 89.12 112 MET A O 1
ATOM 837 N N . ASP A 1 113 ? 10.710 14.455 -1.043 1.00 92.56 113 ASP A N 1
ATOM 838 C CA . ASP A 1 113 ? 9.991 15.334 -1.966 1.00 92.56 113 ASP A CA 1
ATOM 839 C C . ASP A 1 113 ? 8.567 14.812 -2.228 1.00 92.56 113 ASP A C 1
ATOM 841 O O . ASP A 1 113 ? 8.371 13.649 -2.594 1.00 92.56 113 ASP A O 1
ATOM 845 N N . GLY A 1 114 ? 7.566 15.677 -2.040 1.00 93.31 114 GLY A N 1
ATOM 846 C CA . GLY A 1 114 ? 6.155 15.300 -2.146 1.00 93.31 114 GLY A CA 1
ATOM 847 C C . GLY A 1 114 ? 5.726 14.901 -3.561 1.00 93.31 114 GLY A C 1
ATOM 848 O O . GLY A 1 114 ? 4.895 14.005 -3.712 1.00 93.31 114 GLY A O 1
ATOM 849 N N . ASN A 1 115 ? 6.308 15.509 -4.601 1.00 94.62 115 ASN A N 1
ATOM 850 C CA . ASN A 1 115 ? 6.021 15.142 -5.986 1.00 94.62 115 ASN A CA 1
ATOM 851 C C . ASN A 1 115 ? 6.643 13.780 -6.333 1.00 94.62 115 ASN A C 1
ATOM 853 O O . ASN A 1 115 ? 5.985 12.954 -6.961 1.00 94.62 115 ASN A O 1
ATOM 857 N N . LEU A 1 116 ? 7.864 13.497 -5.869 1.00 94.56 116 LEU A N 1
ATOM 858 C CA . LEU A 1 116 ? 8.499 12.187 -6.051 1.00 94.56 116 LEU A CA 1
ATOM 859 C C . LEU A 1 116 ? 7.779 11.076 -5.273 1.00 94.56 116 LEU A C 1
ATOM 861 O O . LEU A 1 116 ? 7.606 9.982 -5.811 1.00 94.56 116 LEU A O 1
ATOM 865 N N . LEU A 1 117 ? 7.308 11.349 -4.048 1.00 95.62 117 LEU A N 1
ATOM 866 C CA . LEU A 1 117 ? 6.453 10.417 -3.298 1.00 95.62 117 LEU A CA 1
ATOM 867 C C . LEU A 1 117 ? 5.163 10.108 -4.063 1.00 95.62 117 LEU A C 1
ATOM 869 O O . LEU A 1 117 ? 4.781 8.943 -4.187 1.00 95.62 117 LEU A O 1
ATOM 873 N N . LYS A 1 118 ? 4.517 11.142 -4.613 1.00 96.56 118 LYS A N 1
ATOM 874 C CA . LYS A 1 118 ? 3.314 10.990 -5.433 1.00 96.56 118 LYS A CA 1
ATOM 875 C C . LYS A 1 118 ? 3.586 10.160 -6.693 1.00 96.56 118 LYS A C 1
ATOM 877 O O . LYS A 1 118 ? 2.847 9.217 -6.956 1.00 96.56 118 LYS A O 1
ATOM 882 N N . ALA A 1 119 ? 4.673 10.442 -7.412 1.00 96.31 119 ALA A N 1
ATOM 883 C CA . ALA A 1 119 ? 5.074 9.689 -8.601 1.00 96.31 119 ALA A CA 1
ATOM 884 C C . ALA A 1 119 ? 5.333 8.207 -8.292 1.00 96.31 119 ALA A C 1
ATOM 886 O O . ALA A 1 119 ? 4.912 7.332 -9.047 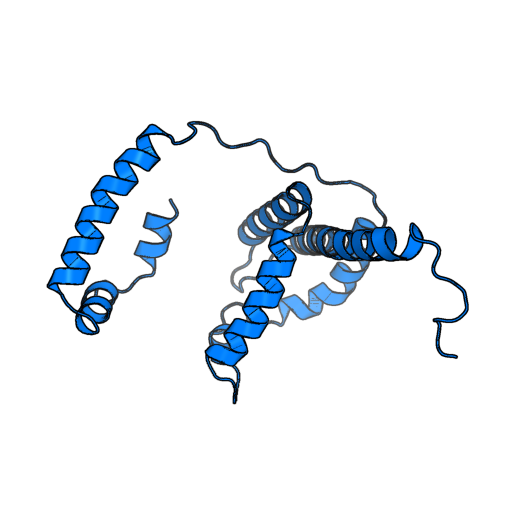1.00 96.31 119 ALA A O 1
ATOM 887 N N . ALA A 1 120 ? 5.993 7.907 -7.168 1.00 96.94 120 ALA A N 1
ATOM 888 C CA . ALA A 1 120 ? 6.213 6.531 -6.736 1.00 96.94 120 ALA A CA 1
ATOM 889 C C . ALA A 1 120 ? 4.893 5.817 -6.411 1.00 96.94 120 ALA A C 1
ATOM 891 O O . ALA A 1 120 ? 4.715 4.668 -6.815 1.00 96.94 120 ALA A O 1
ATOM 892 N N . ALA A 1 121 ? 3.952 6.485 -5.738 1.00 97.81 121 ALA A N 1
ATOM 893 C CA . ALA A 1 121 ? 2.633 5.918 -5.458 1.00 97.81 121 ALA A CA 1
ATOM 894 C C . ALA A 1 121 ? 1.835 5.635 -6.746 1.00 97.81 121 ALA A C 1
ATOM 896 O O . ALA A 1 121 ? 1.267 4.553 -6.894 1.00 97.81 121 ALA A O 1
ATOM 897 N N . GLU A 1 122 ? 1.841 6.564 -7.706 1.00 98.00 122 GLU A N 1
ATOM 898 C CA . GLU A 1 122 ? 1.190 6.394 -9.014 1.00 98.00 122 GLU A CA 1
ATOM 899 C C . GLU A 1 122 ? 1.826 5.254 -9.832 1.00 98.00 122 GLU A C 1
ATOM 901 O O . GLU A 1 122 ? 1.105 4.466 -10.449 1.00 98.00 122 GLU A O 1
ATOM 906 N N . ALA A 1 123 ? 3.155 5.096 -9.780 1.00 98.25 123 ALA A N 1
ATOM 907 C CA . ALA A 1 123 ? 3.854 3.984 -10.426 1.00 98.25 123 ALA A CA 1
ATOM 908 C C . ALA A 1 123 ? 3.444 2.619 -9.842 1.00 98.25 123 ALA A C 1
ATOM 910 O O . ALA A 1 123 ? 3.163 1.694 -10.602 1.00 98.25 123 ALA A O 1
ATOM 911 N N . HIS A 1 124 ? 3.333 2.498 -8.512 1.00 98.56 124 HIS A N 1
ATOM 912 C CA . HIS A 1 124 ? 2.849 1.263 -7.880 1.00 98.56 124 HIS A CA 1
ATOM 913 C C . HIS A 1 124 ? 1.378 0.989 -8.212 1.00 98.56 124 HIS A C 1
ATOM 915 O O . HIS A 1 124 ? 1.022 -0.153 -8.490 1.00 98.56 124 HIS A O 1
ATOM 921 N N . HIS A 1 125 ? 0.523 2.019 -8.238 1.00 97.94 125 HIS A N 1
ATOM 922 C CA . HIS A 1 125 ? -0.873 1.862 -8.652 1.00 97.94 125 HIS A CA 1
ATOM 923 C C . HIS A 1 125 ? -0.980 1.289 -10.074 1.00 97.94 125 HIS A C 1
ATOM 925 O O . HIS A 1 125 ? -1.736 0.343 -10.300 1.00 97.94 125 HIS A O 1
ATOM 931 N N . LYS A 1 126 ? -0.178 1.808 -11.013 1.00 98.25 126 LYS A N 1
ATOM 932 C CA . LYS A 1 126 ? -0.111 1.297 -12.387 1.00 98.25 126 LYS A CA 1
ATOM 933 C C . LYS A 1 126 ? 0.422 -0.137 -12.448 1.00 98.25 126 LYS A C 1
ATOM 935 O O . LYS A 1 126 ? -0.167 -0.958 -13.142 1.00 98.25 126 LYS A O 1
ATOM 940 N N . ALA A 1 127 ? 1.473 -0.449 -11.688 1.00 98.56 127 ALA A N 1
ATOM 941 C CA . ALA A 1 127 ? 2.057 -1.788 -11.623 1.00 98.56 127 ALA A CA 1
ATOM 942 C C . ALA A 1 127 ? 1.071 -2.847 -11.099 1.00 98.56 127 ALA A C 1
ATOM 944 O O . ALA A 1 127 ? 1.001 -3.946 -11.647 1.00 98.56 127 ALA A O 1
ATOM 945 N N . ILE A 1 128 ? 0.258 -2.505 -10.092 1.00 98.25 128 ILE A N 1
ATOM 946 C CA . ILE A 1 128 ? -0.818 -3.380 -9.596 1.00 98.25 128 ILE A CA 1
ATOM 947 C C . ILE A 1 128 ? -1.848 -3.661 -10.702 1.00 98.25 128 ILE A C 1
ATOM 949 O O . ILE A 1 128 ? -2.382 -4.761 -10.781 1.00 98.25 128 ILE A O 1
ATOM 953 N N . GLY A 1 129 ? -2.102 -2.693 -11.586 1.00 98.06 129 GLY A N 1
ATOM 954 C CA . GLY A 1 129 ? -3.015 -2.854 -12.719 1.00 98.06 129 GLY A CA 1
ATOM 955 C C . GLY A 1 129 ? -2.538 -3.826 -13.805 1.00 98.06 129 GLY A C 1
ATOM 956 O O . GLY A 1 129 ? -3.339 -4.193 -14.661 1.00 98.06 129 GLY A O 1
ATOM 957 N N . SER A 1 130 ? -1.269 -4.246 -13.786 1.00 98.25 130 SER A N 1
ATOM 958 C CA . SER A 1 130 ? -0.675 -5.138 -14.791 1.00 98.25 130 SER A CA 1
ATOM 959 C C . SER A 1 130 ? -0.165 -6.465 -14.227 1.00 98.25 130 SER A C 1
ATOM 961 O O . SER A 1 130 ? 0.596 -7.158 -14.904 1.00 98.25 130 SER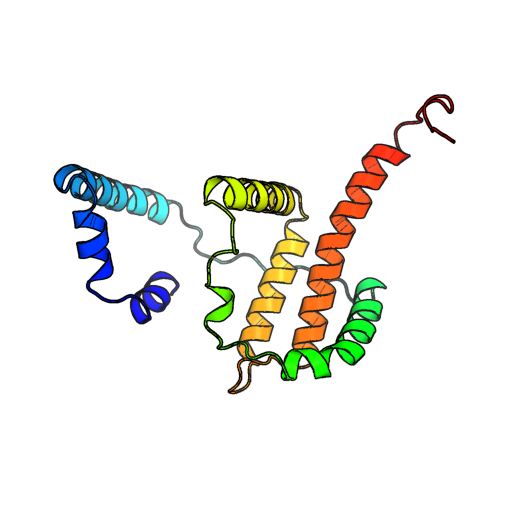 A O 1
ATOM 963 N N . ILE A 1 131 ? -0.558 -6.824 -13.000 1.00 98.31 131 ILE A N 1
ATOM 964 C CA . ILE A 1 131 ? -0.160 -8.102 -12.405 1.00 98.31 131 ILE A CA 1
ATOM 965 C C . ILE A 1 131 ? -0.760 -9.292 -13.156 1.00 98.31 131 ILE A C 1
ATOM 967 O O . ILE A 1 131 ? -1.909 -9.262 -13.601 1.00 98.31 131 ILE A O 1
ATOM 971 N N . ASP A 1 132 ? 0.020 -10.360 -13.261 1.00 97.56 132 ASP A N 1
ATOM 972 C CA . ASP A 1 132 ? -0.451 -11.663 -13.711 1.00 97.56 132 ASP A CA 1
ATOM 973 C C . ASP A 1 132 ? -1.122 -12.460 -12.572 1.00 97.56 132 ASP A C 1
ATOM 975 O O . ASP A 1 132 ? -1.296 -11.987 -11.446 1.00 97.56 132 ASP A O 1
ATOM 979 N N . ALA A 1 133 ? -1.491 -13.714 -12.852 1.00 97.00 133 ALA A N 1
ATOM 980 C CA . ALA A 1 133 ? -2.124 -14.602 -11.874 1.00 97.00 133 ALA A CA 1
ATOM 981 C C . ALA A 1 133 ? -1.230 -14.959 -10.668 1.00 97.00 133 ALA A C 1
ATOM 983 O O . ALA A 1 133 ? -1.738 -15.468 -9.671 1.00 97.00 133 ALA A O 1
ATOM 984 N N . LYS A 1 134 ? 0.084 -14.716 -10.748 1.00 96.31 134 LYS A N 1
ATOM 985 C CA . LYS A 1 134 ? 1.046 -14.921 -9.656 1.00 96.31 134 LYS A CA 1
ATOM 986 C C . LYS A 1 134 ? 1.333 -13.631 -8.882 1.00 96.31 134 LYS A C 1
ATOM 988 O O . LYS A 1 134 ? 2.165 -13.641 -7.980 1.00 96.31 134 LYS A O 1
ATOM 993 N N . GLY A 1 135 ? 0.672 -12.525 -9.229 1.00 97.06 135 GLY A N 1
ATOM 994 C CA . GLY A 1 135 ? 0.926 -11.216 -8.634 1.00 97.06 135 GLY A CA 1
ATOM 995 C C . GLY A 1 135 ? 2.147 -10.496 -9.212 1.00 97.06 135 GLY A C 1
ATOM 996 O O . GLY A 1 135 ? 2.561 -9.479 -8.658 1.00 97.06 135 GLY A O 1
ATOM 997 N N . VAL A 1 136 ? 2.727 -10.981 -10.316 1.00 98.25 136 VAL A N 1
ATOM 998 C CA . VAL A 1 136 ? 3.918 -10.377 -10.924 1.00 98.25 136 VAL A CA 1
ATOM 999 C C . VAL A 1 136 ? 3.499 -9.306 -11.927 1.00 98.25 136 VAL A C 1
ATOM 1001 O O . VAL A 1 136 ? 2.781 -9.585 -12.882 1.00 98.25 136 VAL A O 1
ATOM 1004 N N . THR A 1 137 ? 3.959 -8.072 -11.720 1.00 98.50 137 THR A N 1
ATOM 1005 C CA . THR A 1 137 ? 3.712 -6.936 -12.627 1.00 98.50 137 THR A CA 1
ATOM 1006 C C . THR A 1 137 ? 4.503 -7.040 -13.939 1.00 98.50 137 THR A C 1
ATOM 1008 O O . THR A 1 137 ? 5.480 -7.789 -14.041 1.00 98.50 137 THR A O 1
ATOM 1011 N N . SER A 1 138 ? 4.128 -6.255 -14.952 1.00 98.50 138 SER A N 1
ATOM 1012 C CA . SER A 1 138 ? 4.848 -6.201 -16.229 1.00 98.50 138 SER A CA 1
ATOM 1013 C C . SER A 1 138 ? 6.291 -5.684 -16.077 1.00 98.50 138 SER A C 1
ATOM 1015 O O . SER A 1 138 ? 6.596 -4.893 -15.184 1.00 98.50 138 SER A O 1
ATOM 1017 N N . ALA A 1 139 ? 7.192 -6.080 -16.983 1.00 98.19 139 ALA A N 1
ATOM 1018 C CA . ALA A 1 139 ? 8.586 -5.613 -16.968 1.00 98.19 139 ALA A CA 1
ATOM 1019 C C . ALA A 1 139 ? 8.701 -4.082 -17.069 1.00 98.19 139 ALA A C 1
ATOM 1021 O O . ALA A 1 139 ? 9.511 -3.472 -16.374 1.00 98.19 139 ALA A O 1
ATOM 1022 N N . ALA A 1 140 ? 7.852 -3.457 -17.889 1.00 98.12 140 ALA A N 1
ATOM 1023 C CA . ALA A 1 140 ? 7.833 -2.008 -18.060 1.00 98.12 140 ALA A CA 1
ATOM 1024 C C . ALA A 1 140 ? 7.348 -1.278 -16.796 1.00 98.12 140 ALA A C 1
ATOM 1026 O O . ALA A 1 140 ? 7.885 -0.229 -16.439 1.00 98.12 140 ALA A O 1
ATOM 1027 N N . ASP A 1 141 ? 6.349 -1.823 -16.097 1.00 98.56 141 ASP A N 1
ATOM 1028 C CA . ASP A 1 141 ? 5.855 -1.212 -14.861 1.00 98.56 141 ASP A CA 1
ATOM 1029 C C . ASP A 1 141 ? 6.814 -1.437 -13.689 1.00 98.56 141 ASP A C 1
ATOM 1031 O O . ASP A 1 141 ? 6.997 -0.535 -12.871 1.00 98.56 141 ASP A O 1
ATOM 1035 N N . TYR A 1 142 ? 7.501 -2.581 -13.648 1.00 98.62 142 TYR A N 1
ATOM 1036 C CA . TYR A 1 142 ? 8.593 -2.814 -12.704 1.00 98.62 142 TYR A CA 1
ATOM 1037 C C . TYR A 1 142 ? 9.743 -1.811 -12.896 1.00 98.62 142 TYR A C 1
ATOM 1039 O O . TYR A 1 142 ? 10.224 -1.227 -11.922 1.00 98.62 142 TYR A O 1
ATOM 1047 N N . GLU A 1 143 ? 10.131 -1.534 -14.146 1.00 98.12 143 GLU A N 1
ATOM 1048 C CA . GLU A 1 143 ? 11.109 -0.488 -14.470 1.00 98.12 143 GLU A CA 1
ATOM 1049 C C . GLU A 1 143 ? 10.658 0.892 -13.984 1.00 98.12 143 GLU A C 1
ATOM 1051 O O . GLU A 1 143 ? 11.427 1.607 -13.333 1.00 98.12 143 GLU A O 1
ATOM 1056 N N . ALA A 1 144 ? 9.397 1.255 -14.234 1.00 97.88 144 ALA A N 1
ATOM 1057 C CA . ALA A 1 144 ? 8.841 2.526 -13.784 1.00 97.88 144 ALA A CA 1
ATOM 1058 C C . ALA A 1 144 ? 8.855 2.660 -12.249 1.00 97.88 144 ALA A C 1
ATOM 1060 O O . ALA A 1 144 ? 9.205 3.725 -11.728 1.00 97.88 144 ALA A O 1
ATOM 1061 N N . VAL A 1 145 ? 8.535 1.580 -11.524 1.00 98.38 145 VAL A N 1
ATOM 1062 C CA . VAL A 1 145 ? 8.613 1.523 -10.056 1.00 98.38 145 VAL A CA 1
ATOM 1063 C C . VAL A 1 145 ? 10.053 1.722 -9.577 1.00 98.38 145 VAL A C 1
ATOM 1065 O O . VAL A 1 145 ? 10.299 2.583 -8.729 1.00 98.38 145 VAL A O 1
ATOM 1068 N N . ASN A 1 146 ? 11.018 1.002 -10.155 1.00 98.06 146 ASN A N 1
ATOM 1069 C CA . ASN A 1 146 ? 12.432 1.140 -9.799 1.00 98.06 146 ASN A CA 1
ATOM 1070 C C . ASN A 1 146 ? 12.960 2.556 -10.071 1.00 98.06 146 ASN A C 1
ATOM 1072 O O . ASN A 1 146 ? 13.671 3.122 -9.239 1.00 98.06 146 ASN A O 1
ATOM 1076 N N . ALA A 1 147 ? 12.577 3.168 -11.194 1.00 97.69 147 ALA A N 1
ATOM 1077 C CA . ALA A 1 147 ? 12.967 4.537 -11.520 1.00 97.69 147 ALA A CA 1
ATOM 1078 C C . ALA A 1 147 ? 12.383 5.548 -10.521 1.00 97.69 147 ALA A C 1
ATOM 1080 O O . ALA A 1 147 ? 13.087 6.451 -10.064 1.00 97.69 147 ALA A O 1
ATOM 1081 N N . ALA A 1 148 ? 11.109 5.397 -10.147 1.00 96.88 148 ALA A N 1
ATOM 1082 C CA . ALA A 1 148 ? 10.463 6.279 -9.181 1.00 96.88 148 ALA A CA 1
ATOM 1083 C C . ALA A 1 148 ? 11.089 6.163 -7.779 1.00 96.88 148 ALA A C 1
ATOM 1085 O O . ALA A 1 148 ? 11.408 7.182 -7.162 1.00 96.88 148 ALA A O 1
ATOM 1086 N N . LEU A 1 149 ? 11.347 4.939 -7.307 1.00 95.88 149 LEU A N 1
ATOM 1087 C CA . LEU A 1 149 ? 12.017 4.698 -6.025 1.00 95.88 149 LEU A CA 1
ATOM 1088 C C . LEU A 1 149 ? 13.474 5.183 -6.033 1.00 95.88 149 LEU A C 1
ATOM 1090 O O . LEU A 1 149 ? 13.923 5.788 -5.060 1.00 95.88 149 LEU A O 1
ATOM 1094 N N . GLY A 1 150 ? 14.199 5.003 -7.140 1.00 95.12 150 GLY A N 1
ATOM 1095 C CA . GLY A 1 150 ? 15.560 5.519 -7.294 1.00 95.12 150 GL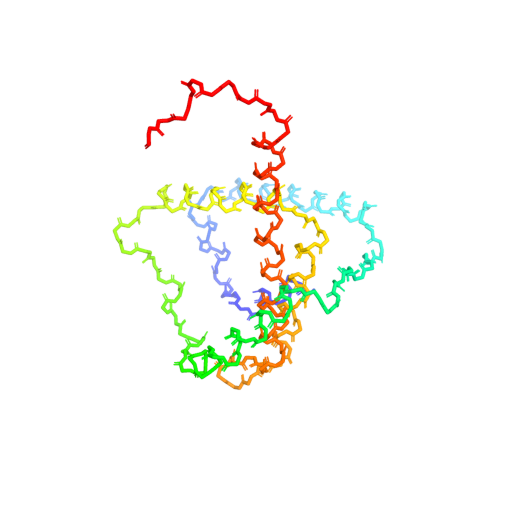Y A CA 1
ATOM 1096 C C . GLY A 1 150 ? 15.628 7.040 -7.128 1.00 95.12 150 GLY A C 1
ATOM 1097 O O . GLY A 1 150 ? 16.489 7.548 -6.407 1.00 95.12 150 GLY A O 1
ATOM 1098 N N . ARG A 1 151 ? 14.679 7.779 -7.719 1.00 94.06 151 ARG A N 1
ATOM 1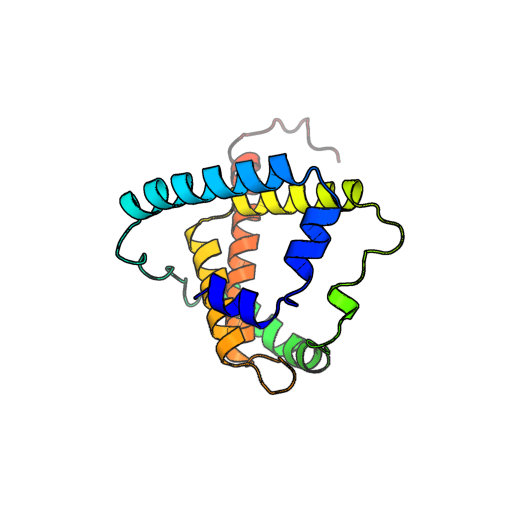099 C CA . ARG A 1 151 ? 14.579 9.243 -7.562 1.00 94.06 151 ARG A CA 1
ATOM 1100 C C . ARG A 1 151 ? 14.258 9.633 -6.122 1.00 94.06 151 ARG A C 1
ATOM 1102 O O . ARG A 1 151 ? 14.862 10.563 -5.587 1.00 94.06 151 ARG A O 1
ATOM 1109 N N . LEU A 1 152 ? 13.358 8.889 -5.481 1.00 90.19 152 LEU A N 1
ATOM 1110 C CA . LEU A 1 152 ? 12.960 9.111 -4.094 1.00 90.19 152 LEU A CA 1
ATOM 1111 C C . LEU A 1 152 ? 14.144 8.964 -3.118 1.00 90.19 152 LEU A C 1
ATOM 1113 O O . LEU A 1 152 ? 14.319 9.783 -2.214 1.00 90.19 152 LEU A O 1
ATOM 1117 N N . VAL A 1 153 ? 14.993 7.954 -3.328 1.00 88.06 153 VAL A N 1
ATOM 1118 C CA . VAL A 1 153 ? 16.212 7.735 -2.531 1.00 88.06 153 VAL A CA 1
ATOM 1119 C C . VAL A 1 153 ? 17.280 8.790 -2.842 1.00 88.06 153 VAL A C 1
ATOM 1121 O O . VAL A 1 153 ? 17.908 9.319 -1.921 1.00 88.06 153 VAL A O 1
ATOM 1124 N N . ALA A 1 154 ? 17.463 9.151 -4.116 1.00 85.56 154 ALA A N 1
ATOM 1125 C CA . ALA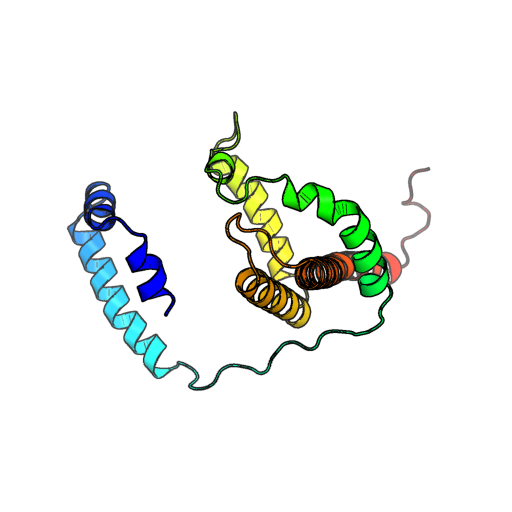 A 1 154 ? 18.457 10.142 -4.534 1.00 85.56 154 ALA A CA 1
ATOM 1126 C C . ALA A 1 154 ? 18.212 11.534 -3.928 1.00 85.56 154 ALA A C 1
ATOM 1128 O O . ALA A 1 154 ? 19.174 12.227 -3.588 1.00 85.56 154 ALA A O 1
ATOM 1129 N N . PHE A 1 155 ? 16.947 11.915 -3.709 1.00 72.62 155 PHE A N 1
ATOM 1130 C CA . PHE A 1 155 ? 16.602 13.163 -3.025 1.00 72.62 155 PHE A CA 1
ATOM 1131 C C . PHE A 1 155 ? 17.310 13.275 -1.665 1.00 72.62 155 PHE A C 1
ATOM 1133 O O . PHE A 1 155 ? 17.963 14.274 -1.373 1.00 72.62 155 PHE A O 1
ATOM 1140 N N . ARG A 1 156 ? 17.280 12.211 -0.852 1.00 59.41 156 ARG A N 1
ATOM 1141 C CA . ARG A 1 156 ? 17.924 12.177 0.474 1.00 59.41 156 ARG A CA 1
ATOM 1142 C C . ARG A 1 156 ? 19.446 12.344 0.407 1.00 59.41 156 ARG A C 1
ATOM 1144 O O . ARG A 1 156 ? 20.003 13.020 1.272 1.00 59.41 156 ARG A O 1
ATOM 1151 N N . ALA A 1 157 ? 20.106 11.769 -0.601 1.00 55.88 157 ALA A N 1
ATOM 1152 C CA . ALA A 1 157 ? 21.548 11.931 -0.801 1.00 55.88 157 ALA A CA 1
ATOM 1153 C C . ALA A 1 157 ? 21.912 13.391 -1.124 1.00 55.88 157 ALA A C 1
ATOM 1155 O O . ALA A 1 157 ? 22.901 13.914 -0.609 1.00 55.88 157 ALA A O 1
ATOM 1156 N N . GLN A 1 158 ? 21.071 14.081 -1.899 1.00 48.56 158 GLN A N 1
ATOM 1157 C CA . GLN A 1 158 ? 21.255 15.501 -2.191 1.00 48.56 158 GLN A CA 1
ATOM 1158 C C . GLN A 1 158 ? 21.018 16.389 -0.968 1.00 48.56 158 GLN A C 1
ATOM 1160 O O . GLN A 1 158 ? 21.803 17.306 -0.758 1.00 48.56 158 GLN A O 1
ATOM 1165 N N . VAL A 1 159 ? 20.012 16.118 -0.123 1.00 45.84 159 VAL A N 1
ATOM 1166 C CA . VAL A 1 159 ? 19.784 16.940 1.085 1.00 45.84 159 VAL A CA 1
ATOM 1167 C C . VAL A 1 159 ? 20.909 16.762 2.111 1.00 45.84 159 VAL A C 1
ATOM 1169 O O . VAL A 1 159 ? 21.311 17.736 2.744 1.00 45.84 159 VAL A O 1
ATOM 1172 N N . HIS A 1 160 ? 21.468 15.553 2.258 1.00 44.81 160 HIS A N 1
ATOM 1173 C CA . HIS A 1 160 ? 22.629 15.342 3.133 1.00 44.81 160 HIS A CA 1
ATOM 1174 C C . HIS A 1 160 ? 23.870 16.072 2.597 1.00 44.81 160 HIS A C 1
ATOM 1176 O O . HIS A 1 160 ? 24.522 16.792 3.346 1.00 44.81 160 HIS A O 1
ATOM 1182 N N . CYS A 1 161 ? 24.120 15.986 1.285 1.00 41.44 161 CYS A N 1
ATOM 1183 C CA . CYS A 1 161 ? 25.202 16.711 0.621 1.00 41.44 161 CYS A CA 1
ATOM 1184 C C . CYS A 1 161 ? 25.007 18.239 0.690 1.00 41.44 161 CYS A C 1
ATOM 1186 O O . CYS A 1 161 ? 25.959 18.972 0.931 1.00 41.44 161 CYS A O 1
ATOM 1188 N N . HIS A 1 162 ? 23.774 18.743 0.575 1.00 41.22 162 HIS A N 1
ATOM 1189 C CA . HIS A 1 162 ? 23.489 20.175 0.672 1.00 41.22 162 HIS A CA 1
ATOM 1190 C C . HIS A 1 162 ? 23.805 20.734 2.066 1.00 41.22 162 HIS A C 1
ATOM 1192 O O . HIS A 1 162 ? 24.313 21.846 2.151 1.00 41.22 162 HIS A O 1
ATOM 1198 N N . TRP A 1 163 ? 23.599 19.964 3.142 1.00 34.81 163 TRP A N 1
ATOM 1199 C CA . TRP A 1 163 ? 23.970 20.376 4.504 1.00 34.81 163 TRP A CA 1
ATOM 1200 C C . TRP A 1 163 ? 25.464 20.194 4.823 1.00 34.81 163 TRP A C 1
ATOM 1202 O O . TRP A 1 163 ? 26.012 20.983 5.589 1.00 34.81 163 TRP A O 1
ATOM 1212 N N . THR A 1 164 ? 26.148 19.200 4.240 1.00 43.53 164 THR A N 1
ATOM 1213 C CA . THR A 1 164 ? 27.582 18.958 4.503 1.00 43.53 164 THR A CA 1
ATOM 1214 C C . THR A 1 164 ? 28.535 19.689 3.553 1.00 43.53 164 THR A C 1
ATOM 1216 O O . THR A 1 164 ? 29.690 19.885 3.915 1.00 43.53 164 THR A O 1
ATOM 1219 N N . CYS A 1 165 ? 28.093 20.099 2.358 1.00 43.78 165 CYS A N 1
ATOM 1220 C CA . CYS A 1 165 ? 28.941 20.778 1.366 1.00 43.78 165 CYS A CA 1
ATOM 1221 C C . CYS A 1 165 ? 28.788 22.306 1.329 1.00 43.78 165 CYS A C 1
ATOM 1223 O O . CYS A 1 165 ? 29.654 22.963 0.759 1.00 43.78 165 CYS A O 1
ATOM 1225 N N . THR A 1 166 ? 27.736 22.895 1.913 1.00 42.53 166 THR A N 1
ATOM 1226 C CA . THR A 1 166 ? 27.562 24.367 1.936 1.00 42.53 166 THR A CA 1
ATOM 1227 C C . THR A 1 166 ? 28.116 25.042 3.193 1.00 42.53 166 THR A C 1
ATOM 1229 O O . THR A 1 166 ? 28.275 26.261 3.206 1.00 42.53 166 THR A O 1
ATOM 1232 N N . ILE A 1 167 ? 28.473 24.271 4.225 1.00 41.56 167 ILE A N 1
ATOM 1233 C CA . ILE A 1 167 ? 29.149 24.774 5.425 1.00 41.56 167 ILE A CA 1
ATOM 1234 C C . ILE A 1 167 ? 30.629 24.379 5.322 1.00 41.56 167 ILE A C 1
ATOM 1236 O O . ILE A 1 167 ? 30.927 23.183 5.353 1.00 41.56 167 ILE A O 1
ATOM 1240 N N . PRO A 1 168 ? 31.574 25.329 5.191 1.00 37.62 168 PRO A N 1
ATOM 1241 C CA . PRO A 1 168 ? 32.991 25.000 5.196 1.00 37.62 168 PRO A CA 1
ATOM 1242 C C . PRO A 1 168 ? 33.379 24.534 6.603 1.00 37.62 168 PRO A C 1
ATOM 1244 O O . PRO A 1 168 ? 33.587 25.341 7.507 1.00 37.62 168 PRO A O 1
ATOM 1247 N N . TRP A 1 169 ? 33.461 23.221 6.809 1.00 37.69 169 TRP A N 1
ATOM 1248 C CA . TRP A 1 169 ? 34.041 22.669 8.028 1.00 37.69 169 TRP A CA 1
ATOM 1249 C C . TRP A 1 169 ? 35.562 22.904 8.026 1.00 37.69 169 TRP A C 1
ATOM 1251 O O . TRP A 1 169 ? 36.215 22.677 7.001 1.00 37.69 169 TRP A O 1
ATOM 1261 N N . PRO A 1 170 ? 36.164 23.348 9.146 1.00 42.62 170 PRO A N 1
ATOM 1262 C CA . PRO A 1 170 ? 37.613 23.426 9.269 1.00 42.62 170 PRO A CA 1
ATOM 1263 C C . PRO A 1 170 ? 38.230 22.040 9.050 1.00 42.62 170 PRO A C 1
ATOM 1265 O O . PRO A 1 170 ? 37.735 21.044 9.578 1.00 42.62 170 PRO A O 1
ATOM 1268 N N . LYS A 1 171 ? 39.350 21.976 8.320 1.00 50.59 171 LYS A N 1
ATOM 1269 C CA . LYS A 1 171 ? 40.085 20.734 7.991 1.00 50.59 171 LYS A CA 1
ATOM 1270 C C . LYS A 1 171 ? 40.526 19.900 9.211 1.00 50.59 171 LYS A C 1
ATOM 1272 O O . LYS A 1 171 ? 41.052 18.812 9.037 1.00 50.59 171 LYS A O 1
ATOM 1277 N N . SER A 1 172 ? 40.327 20.394 10.431 1.00 45.56 172 SER A N 1
ATOM 1278 C CA . SER A 1 172 ? 40.707 19.748 11.689 1.00 45.56 172 SER A CA 1
ATOM 1279 C C . SER A 1 172 ? 39.713 18.697 12.204 1.00 45.56 172 SER A C 1
ATOM 1281 O O . SER A 1 172 ? 39.973 18.113 13.250 1.00 45.56 172 SER A O 1
ATOM 1283 N N . LEU A 1 173 ? 38.574 18.476 11.534 1.00 41.75 173 LEU A N 1
ATOM 1284 C CA . LEU A 1 173 ? 37.526 17.542 11.986 1.00 41.75 173 LEU A CA 1
ATOM 1285 C C . LEU A 1 173 ? 37.297 16.339 11.055 1.00 41.75 173 LEU A C 1
ATOM 1287 O O . LEU A 1 173 ? 36.326 15.608 11.229 1.00 41.75 173 LEU A O 1
ATOM 1291 N N . VAL A 1 174 ? 38.198 16.100 10.100 1.00 39.53 174 VAL A N 1
ATOM 1292 C CA . VAL A 1 174 ? 38.211 14.861 9.309 1.00 39.53 174 VAL A CA 1
ATOM 1293 C C . VAL A 1 174 ? 39.247 13.918 9.941 1.00 39.53 174 VAL A C 1
ATOM 1295 O O . VAL A 1 174 ? 40.435 14.239 9.882 1.00 39.53 174 VAL A O 1
ATOM 1298 N N . PRO A 1 175 ? 38.849 12.814 10.607 1.00 37.91 175 PRO A N 1
ATOM 1299 C CA . PRO A 1 175 ? 39.802 11.787 11.030 1.00 37.91 175 PRO A CA 1
ATOM 1300 C C . PRO A 1 175 ? 40.429 11.109 9.794 1.00 37.91 175 PRO A C 1
ATOM 1302 O O . PRO A 1 175 ? 39.802 11.140 8.733 1.00 37.91 175 PRO A O 1
ATOM 1305 N N . PRO A 1 176 ? 41.658 10.569 9.915 1.00 51.22 176 PRO A N 1
ATOM 1306 C CA . PRO A 1 176 ? 42.494 10.164 8.781 1.00 51.22 176 PRO A CA 1
ATOM 1307 C C . PRO A 1 176 ? 41.848 9.131 7.855 1.00 51.22 176 PRO A C 1
ATOM 1309 O O . PRO A 1 176 ? 41.095 8.265 8.356 1.00 51.22 176 PRO A O 1
#

Secondary structure (DSSP, 8-state):
-HHHHHHHHS-TTHHHHHHHTS-HHHHHHHHHHHHHHHHHHHHT--SSPPPPPP---S-HHHHHHHHHHHHHHHHHHHS-TT-GGGGSPPTT--HHHHHHHHHHHHHHHTTS-HHHHHHHHHHHHHHHTT--TTSPPPHHHHHHHHHHHHHHHHHHHHHHHHHHHSS---GGG---

Foldseek 3Di:
DVVVVVVVPDDPCVVVVVCVVDDVVVVVVVVVVVVVVVVVVVVVDDPDDDDAFDDDPPDPLLVVLLVVLVVCVVVLVVDQPVDCPVVDDDPPDDPVRVVVVVVVVVVLVVPWDPSLVRQLVVLVVVQQVAADPSRGGDSVSSSSNSSSVSNRVVRVVVVVCVVVVVDDDPPPPDDD